Protein AF-A0A1G3KV75-F1 (afdb_monomer_lite)

Sequence (75 aa):
MTAQVLDKVVNRLKNFPDDKVNSLLDYADFLEKKTRRIRKHIPNKTTLQTLEDTQNRKNIIECDNIEDMFNKLGI

Radius of gyration: 23.18 Å; chains: 1; bounding box: 51×29×54 Å

Foldseek 3Di:
DVVVVVVVVVVVVVPDDPVCVVVVVVVVVVCVVVVVVVPDPPPPPVRVVVVVCVVVVHPDDDAPDPVRVCVVVVD

pLDDT: mean 87.03, std 11.83, range [55.31, 98.25]

Secondary structure (DSSP, 8-state):
-HHHHHHHHHHHHTT--GGGHHHHHHHHHHHHHHHHHHS--PPPHHHHHHHHHHHTT-S----SSHHHHHHHHT-

Structure (mmCIF, N/CA/C/O backbone):
data_AF-A0A1G3KV75-F1
#
_entry.id   AF-A0A1G3KV75-F1
#
loop_
_atom_site.group_PDB
_atom_site.id
_atom_site.type_symbol
_atom_site.label_atom_id
_atom_site.label_alt_id
_atom_site.label_comp_id
_atom_site.label_asym_id
_atom_site.label_entity_id
_atom_site.label_seq_id
_atom_site.pdbx_PDB_ins_code
_atom_site.Cartn_x
_atom_site.Cartn_y
_atom_site.Cartn_z
_atom_site.occupancy
_atom_site.B_iso_or_equiv
_atom_site.auth_seq_id
_atom_site.auth_comp_id
_atom_site.auth_asym_id
_atom_site.auth_atom_id
_atom_site.pdbx_PDB_model_num
ATOM 1 N N . MET A 1 1 ? 30.278 7.249 -6.572 1.00 56.94 1 MET A N 1
ATOM 2 C CA . MET A 1 1 ? 29.572 5.949 -6.658 1.00 56.94 1 MET A CA 1
ATOM 3 C C . MET A 1 1 ? 28.379 5.995 -7.618 1.00 56.94 1 MET A C 1
ATOM 5 O O . MET A 1 1 ? 28.274 5.118 -8.460 1.00 56.94 1 MET A O 1
ATOM 9 N N . THR A 1 2 ? 27.526 7.025 -7.583 1.00 66.31 2 THR A N 1
ATOM 10 C CA . THR A 1 2 ? 26.367 7.180 -8.494 1.00 66.31 2 THR A CA 1
ATOM 11 C C . THR A 1 2 ? 26.731 7.356 -9.976 1.00 66.31 2 THR A C 1
ATOM 13 O O . THR A 1 2 ? 26.097 6.736 -10.822 1.00 66.31 2 THR A O 1
ATOM 16 N N . ALA A 1 3 ? 27.780 8.122 -10.298 1.00 72.06 3 ALA A N 1
ATOM 17 C CA . ALA A 1 3 ? 28.212 8.352 -11.685 1.00 72.06 3 ALA A CA 1
ATOM 18 C C . ALA A 1 3 ? 28.678 7.065 -12.401 1.00 72.06 3 ALA A C 1
ATOM 20 O O . ALA A 1 3 ? 28.239 6.776 -13.506 1.00 72.06 3 ALA A O 1
ATOM 21 N N . GLN A 1 4 ? 29.472 6.226 -11.724 1.00 81.88 4 GLN A N 1
ATOM 22 C CA . GLN A 1 4 ? 29.945 4.946 -12.276 1.00 81.88 4 GLN A CA 1
ATOM 23 C C . GLN A 1 4 ? 28.803 3.953 -12.546 1.00 81.88 4 GLN A C 1
ATOM 25 O O . GLN A 1 4 ? 28.858 3.175 -13.498 1.00 81.88 4 GLN A O 1
ATOM 30 N N . VAL A 1 5 ? 27.760 3.964 -11.708 1.00 82.38 5 VAL A N 1
ATOM 31 C CA . VAL A 1 5 ? 26.570 3.128 -11.918 1.00 82.38 5 VAL A CA 1
ATOM 32 C C . VAL A 1 5 ? 25.766 3.635 -13.116 1.00 82.38 5 VAL A C 1
ATOM 34 O O . VAL A 1 5 ? 25.339 2.823 -13.935 1.00 82.38 5 VAL A O 1
ATOM 37 N N . LEU A 1 6 ? 25.609 4.956 -13.255 1.00 83.31 6 LEU A N 1
ATOM 38 C CA . LEU A 1 6 ? 24.908 5.569 -14.382 1.00 83.31 6 LEU A CA 1
ATOM 39 C C . LEU A 1 6 ? 25.588 5.238 -15.717 1.00 83.31 6 LEU A C 1
ATOM 41 O O . LEU A 1 6 ? 24.921 4.759 -16.632 1.00 83.31 6 LEU A O 1
ATOM 45 N N . ASP A 1 7 ? 26.912 5.384 -15.799 1.00 90.25 7 ASP A N 1
ATOM 46 C CA . ASP A 1 7 ? 27.678 5.068 -17.012 1.00 90.25 7 ASP A CA 1
ATOM 47 C C . ASP A 1 7 ? 27.532 3.599 -17.420 1.00 90.25 7 ASP A C 1
ATOM 49 O O . ASP A 1 7 ? 27.368 3.272 -18.599 1.00 90.25 7 ASP A O 1
ATOM 53 N N . LYS A 1 8 ? 27.535 2.689 -16.440 1.00 88.56 8 LYS A N 1
ATOM 54 C CA . LYS A 1 8 ? 27.343 1.256 -16.685 1.00 88.56 8 LYS A CA 1
ATOM 55 C C . LYS A 1 8 ? 25.949 0.949 -17.237 1.00 88.56 8 LYS A C 1
ATOM 57 O O . LYS A 1 8 ? 25.821 0.076 -18.095 1.00 88.56 8 LYS A O 1
ATOM 62 N N . VAL A 1 9 ? 24.918 1.642 -16.756 1.00 85.69 9 VAL A N 1
ATOM 63 C CA . VAL A 1 9 ? 23.543 1.497 -17.256 1.00 85.69 9 VAL A CA 1
ATOM 64 C C . VAL A 1 9 ? 23.441 2.036 -18.680 1.00 85.69 9 VAL A C 1
ATOM 66 O O . VAL A 1 9 ? 23.017 1.301 -19.568 1.00 85.69 9 VAL A O 1
ATOM 69 N N 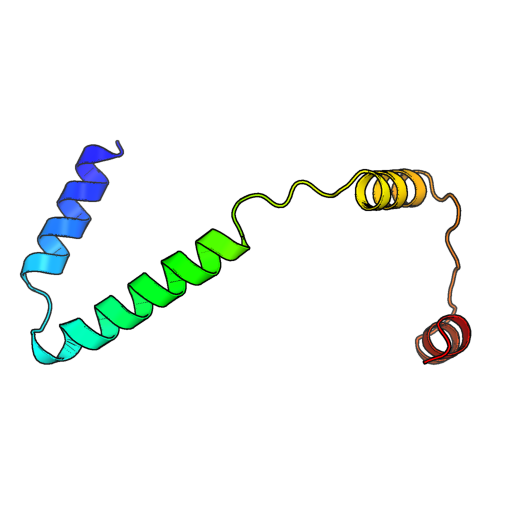. VAL A 1 10 ? 23.908 3.263 -18.923 1.00 88.00 10 VAL A N 1
ATOM 70 C CA . VAL A 1 10 ? 23.866 3.902 -20.249 1.00 88.00 10 VAL A CA 1
ATOM 71 C C . VAL A 1 10 ? 24.591 3.054 -21.294 1.00 88.00 10 VAL A C 1
ATOM 73 O O . VAL A 1 10 ? 24.059 2.821 -22.375 1.00 88.00 10 VAL A O 1
ATOM 76 N N . ASN A 1 11 ? 25.769 2.517 -20.970 1.00 90.38 11 ASN A N 1
ATOM 77 C CA . ASN A 1 11 ? 26.518 1.686 -21.913 1.00 90.38 11 ASN A CA 1
ATOM 78 C C . ASN A 1 11 ? 25.838 0.346 -22.228 1.00 90.38 11 ASN A C 1
ATOM 80 O O . ASN A 1 11 ? 25.977 -0.146 -23.343 1.00 90.38 11 ASN A O 1
ATOM 84 N N . ARG A 1 12 ? 25.069 -0.237 -21.298 1.00 85.94 12 ARG A N 1
ATOM 85 C CA . ARG A 1 12 ? 24.259 -1.433 -21.593 1.00 85.94 12 ARG A CA 1
ATOM 86 C C . ARG A 1 12 ? 23.069 -1.118 -22.493 1.00 85.94 12 ARG A C 1
ATOM 88 O O . ARG A 1 12 ? 22.722 -1.942 -23.330 1.00 85.94 12 ARG A O 1
ATOM 95 N N . LEU A 1 13 ? 22.472 0.061 -22.330 1.00 86.38 13 LEU A N 1
ATOM 96 C CA . LEU A 1 13 ? 21.333 0.497 -23.136 1.00 86.38 13 LEU A CA 1
ATOM 97 C C . LEU A 1 13 ? 21.719 0.838 -24.582 1.00 86.38 13 LEU A C 1
ATOM 99 O O . LEU A 1 13 ? 20.905 0.651 -25.475 1.00 86.3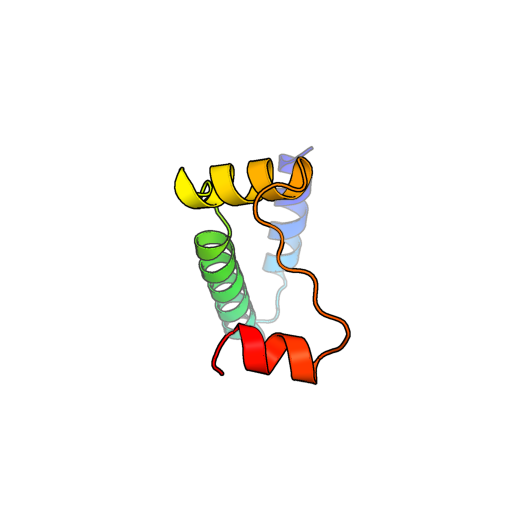8 13 LEU A O 1
ATOM 103 N N . LYS A 1 14 ? 22.962 1.268 -24.836 1.00 87.06 14 LYS A N 1
ATOM 104 C CA . LYS A 1 14 ? 23.458 1.537 -26.201 1.00 87.06 14 LYS A CA 1
ATOM 105 C C . LYS A 1 14 ? 23.440 0.316 -27.125 1.00 87.06 14 LYS A C 1
ATOM 107 O O . LYS A 1 14 ? 23.328 0.486 -28.328 1.00 87.06 14 LYS A O 1
ATOM 112 N N . ASN A 1 15 ? 23.557 -0.888 -26.564 1.00 85.88 15 ASN A N 1
ATOM 113 C CA . ASN A 1 15 ? 23.537 -2.147 -27.315 1.00 85.88 15 ASN A CA 1
ATOM 114 C C . ASN A 1 15 ? 22.205 -2.894 -27.133 1.00 85.88 15 ASN A C 1
ATOM 116 O O . ASN A 1 15 ? 22.161 -4.120 -27.256 1.00 85.88 15 ASN A O 1
ATOM 120 N N . PHE A 1 16 ? 21.140 -2.190 -26.738 1.00 86.06 16 PHE A N 1
ATOM 121 C CA . PHE A 1 16 ? 19.841 -2.813 -26.533 1.00 86.06 16 PHE A CA 1
ATOM 122 C C . PHE A 1 16 ? 19.188 -3.125 -27.887 1.00 86.06 16 PHE A C 1
ATOM 124 O O . PHE A 1 16 ? 19.281 -2.298 -28.789 1.00 86.06 16 PHE A O 1
ATOM 131 N N . PRO A 1 17 ? 18.537 -4.289 -28.054 1.00 92.38 17 PRO A N 1
ATOM 132 C CA . PRO A 1 17 ? 17.890 -4.634 -29.316 1.00 92.38 17 PRO A CA 1
ATOM 133 C C . PRO A 1 17 ? 16.797 -3.627 -29.701 1.00 92.38 17 PRO A C 1
ATOM 135 O O . PRO A 1 17 ? 15.911 -3.344 -28.887 1.00 92.38 17 PRO A O 1
ATOM 138 N N . ASP A 1 18 ? 16.848 -3.119 -30.936 1.00 88.69 18 ASP A N 1
ATOM 139 C CA . ASP A 1 18 ? 15.923 -2.094 -31.447 1.00 88.69 18 ASP A CA 1
ATOM 140 C C . ASP A 1 18 ? 14.455 -2.545 -31.378 1.00 88.69 18 ASP A C 1
ATOM 142 O O . ASP A 1 18 ? 13.569 -1.773 -31.010 1.00 88.69 18 ASP A O 1
ATOM 146 N N . ASP A 1 19 ? 14.201 -3.830 -31.637 1.00 91.25 19 ASP A N 1
ATOM 147 C CA . ASP A 1 19 ? 12.877 -4.458 -31.580 1.00 91.25 19 ASP A CA 1
ATOM 148 C C . ASP A 1 19 ? 12.266 -4.471 -30.167 1.00 91.25 19 ASP A C 1
ATOM 150 O O . ASP A 1 19 ? 11.060 -4.670 -30.011 1.00 91.25 19 ASP A O 1
ATOM 154 N N . LYS A 1 20 ? 13.075 -4.224 -29.129 1.00 88.31 20 LYS A N 1
ATOM 155 C CA . LYS A 1 20 ? 12.658 -4.222 -27.718 1.00 88.31 20 LYS A CA 1
ATOM 156 C C . LYS A 1 20 ? 12.653 -2.837 -27.078 1.00 88.31 20 LYS A C 1
ATOM 158 O O . LYS A 1 20 ? 12.281 -2.722 -25.908 1.00 88.31 20 LYS A O 1
ATOM 163 N N . VAL A 1 21 ? 13.036 -1.788 -27.808 1.00 88.06 21 VAL A N 1
ATOM 164 C CA . VAL A 1 21 ? 13.115 -0.415 -27.275 1.00 88.06 21 VAL A CA 1
ATOM 165 C C . VAL A 1 21 ? 11.762 0.055 -26.740 1.00 88.06 21 VAL A C 1
ATOM 167 O O . VAL A 1 21 ? 11.703 0.621 -25.651 1.00 88.06 21 VAL A O 1
ATOM 170 N N . ASN A 1 22 ? 10.665 -0.264 -27.432 1.00 88.81 22 ASN A N 1
ATOM 171 C CA . ASN A 1 22 ? 9.319 0.088 -26.971 1.00 88.81 22 ASN A CA 1
ATOM 172 C C . ASN A 1 22 ? 8.961 -0.599 -25.644 1.00 88.81 22 ASN A C 1
ATOM 174 O O . ASN A 1 22 ? 8.480 0.059 -24.731 1.00 88.81 22 ASN A O 1
ATOM 178 N N . SER A 1 23 ? 9.295 -1.883 -25.473 1.00 88.25 23 SER A N 1
ATOM 179 C CA . SER A 1 23 ? 9.066 -2.588 -24.202 1.00 88.25 23 SER A CA 1
ATOM 180 C C . SER A 1 23 ? 9.893 -2.013 -23.048 1.00 88.25 23 SER A C 1
ATOM 182 O O . SER A 1 23 ? 9.456 -2.027 -21.896 1.00 88.25 23 SER A O 1
ATOM 184 N N . LEU A 1 24 ? 11.093 -1.503 -23.340 1.00 89.12 24 LEU A N 1
ATOM 185 C CA . LEU A 1 24 ? 11.913 -0.809 -22.352 1.00 89.12 24 LEU A CA 1
ATOM 186 C C . LEU A 1 24 ? 11.294 0.539 -21.953 1.00 89.12 24 LEU A C 1
ATOM 188 O O . LEU A 1 24 ? 11.274 0.856 -20.763 1.00 89.12 24 LEU A O 1
ATOM 192 N N . LEU A 1 25 ? 10.781 1.304 -22.922 1.00 87.81 25 LEU A N 1
ATOM 193 C CA . LEU A 1 25 ? 10.064 2.558 -22.670 1.00 87.81 25 LEU A CA 1
ATOM 194 C C . LEU A 1 25 ? 8.802 2.318 -21.835 1.00 87.81 25 LEU A C 1
ATOM 196 O O . LEU A 1 25 ? 8.633 2.966 -20.806 1.00 87.81 25 LEU A O 1
ATOM 200 N N . ASP A 1 26 ? 7.991 1.319 -22.187 1.00 90.38 26 ASP A N 1
ATOM 201 C CA . ASP A 1 26 ? 6.787 0.951 -21.430 1.00 90.38 26 ASP A CA 1
ATOM 202 C C . ASP A 1 26 ? 7.111 0.613 -19.968 1.00 90.38 26 ASP A C 1
ATOM 204 O O . ASP A 1 26 ? 6.411 1.018 -19.033 1.00 90.38 26 ASP A O 1
ATOM 208 N N . TYR A 1 27 ? 8.206 -0.119 -19.746 1.00 87.12 27 TYR A N 1
ATOM 209 C CA . TYR A 1 27 ? 8.653 -0.461 -18.402 1.00 87.12 27 TYR A CA 1
ATOM 210 C C . TYR A 1 27 ? 9.184 0.758 -17.634 1.00 87.12 27 TYR A C 1
ATOM 212 O O . TYR A 1 27 ? 8.893 0.907 -16.443 1.00 87.12 27 TYR A O 1
ATOM 220 N N . ALA A 1 28 ? 9.925 1.654 -18.291 1.00 87.06 28 ALA A N 1
ATOM 221 C CA . ALA A 1 28 ? 10.381 2.906 -17.690 1.00 87.06 28 ALA A CA 1
ATOM 222 C C . ALA A 1 28 ? 9.195 3.797 -17.280 1.00 87.06 28 ALA A C 1
ATOM 224 O O . ALA A 1 28 ? 9.161 4.284 -16.148 1.00 87.06 28 ALA A O 1
ATOM 225 N N . ASP A 1 29 ? 8.180 3.909 -18.137 1.00 86.94 29 ASP A N 1
ATOM 226 C CA . ASP A 1 29 ? 6.937 4.634 -17.868 1.00 86.94 29 ASP A CA 1
ATOM 227 C C . ASP A 1 29 ? 6.152 4.021 -16.705 1.00 86.94 29 ASP A C 1
ATOM 229 O O . ASP A 1 29 ? 5.629 4.735 -15.839 1.00 86.94 29 ASP A O 1
ATOM 233 N N . PHE A 1 30 ? 6.069 2.688 -16.646 1.00 87.31 30 PHE A N 1
ATOM 234 C CA . PHE A 1 30 ? 5.480 1.980 -15.513 1.00 87.31 30 PHE A CA 1
ATOM 235 C C . PHE A 1 30 ? 6.215 2.313 -14.213 1.00 87.31 30 PHE A C 1
ATOM 237 O O . PHE A 1 30 ? 5.573 2.635 -13.208 1.00 87.31 30 PHE A O 1
ATOM 244 N N . LEU A 1 31 ? 7.551 2.268 -14.224 1.00 83.75 31 LEU A N 1
ATOM 245 C CA . LEU A 1 31 ? 8.360 2.609 -13.061 1.00 83.75 31 LEU A CA 1
ATOM 246 C C . LEU A 1 31 ? 8.183 4.072 -12.670 1.00 83.75 31 LEU A C 1
ATOM 248 O O . LEU A 1 31 ? 8.042 4.339 -11.481 1.00 83.75 31 LEU A O 1
ATOM 252 N N . GLU A 1 32 ? 8.129 5.012 -13.611 1.00 81.00 32 GLU A N 1
ATOM 253 C CA . GLU A 1 32 ? 7.905 6.423 -13.299 1.00 81.00 32 GLU A CA 1
ATOM 254 C C . GLU A 1 32 ? 6.520 6.637 -12.680 1.00 81.00 32 GLU A C 1
ATOM 256 O O . GLU A 1 32 ? 6.410 7.253 -11.619 1.00 81.00 32 GLU A O 1
ATOM 261 N N . LYS A 1 33 ? 5.461 6.067 -13.267 1.00 79.12 33 LYS A N 1
ATOM 262 C CA . LYS A 1 33 ? 4.087 6.166 -12.743 1.00 79.12 33 LYS A CA 1
ATOM 263 C C . LYS A 1 33 ? 3.954 5.516 -11.367 1.00 79.12 33 LYS A C 1
ATOM 265 O O . LYS A 1 33 ? 3.393 6.119 -10.451 1.00 79.12 33 LYS A O 1
ATOM 270 N N . LYS A 1 34 ? 4.495 4.307 -11.190 1.00 70.25 34 LYS A N 1
ATOM 271 C CA . LYS A 1 34 ? 4.508 3.593 -9.905 1.00 70.25 34 LYS A CA 1
ATOM 272 C C . LYS A 1 34 ? 5.309 4.371 -8.863 1.00 70.25 34 LYS A C 1
ATOM 274 O O . LYS A 1 34 ? 4.852 4.549 -7.741 1.00 70.25 34 LYS A O 1
ATOM 279 N N . THR A 1 35 ? 6.462 4.909 -9.245 1.00 61.44 35 THR A N 1
ATOM 280 C CA . THR A 1 35 ? 7.321 5.696 -8.356 1.00 61.44 35 THR A CA 1
ATOM 281 C C . THR A 1 35 ? 6.696 7.048 -8.016 1.00 61.44 35 THR A C 1
ATOM 283 O O . THR A 1 35 ? 6.808 7.472 -6.873 1.00 61.44 35 THR A O 1
ATOM 286 N N . ARG A 1 36 ? 5.971 7.704 -8.934 1.00 59.16 36 ARG A N 1
ATOM 287 C CA . ARG A 1 36 ? 5.160 8.900 -8.637 1.00 59.16 36 ARG A CA 1
ATOM 288 C C . ARG A 1 36 ? 4.051 8.595 -7.631 1.00 59.16 36 ARG A C 1
ATOM 290 O O . ARG A 1 36 ? 3.835 9.398 -6.735 1.00 59.16 36 ARG A O 1
ATOM 297 N N . ARG A 1 37 ? 3.398 7.430 -7.726 1.00 57.88 37 ARG A N 1
ATOM 298 C CA . ARG A 1 37 ? 2.393 6.987 -6.739 1.00 57.88 37 ARG A CA 1
ATOM 299 C C . ARG A 1 37 ? 3.000 6.634 -5.375 1.00 57.88 37 ARG A C 1
ATOM 301 O O . ARG A 1 37 ? 2.337 6.800 -4.362 1.00 57.88 37 ARG A O 1
ATOM 308 N N . ILE A 1 38 ? 4.247 6.159 -5.344 1.00 57.94 38 ILE A N 1
ATOM 309 C CA . ILE A 1 38 ? 4.944 5.760 -4.107 1.00 57.94 38 ILE A CA 1
ATOM 310 C C . ILE A 1 38 ? 5.696 6.939 -3.463 1.00 57.94 38 ILE A C 1
ATOM 312 O O . ILE A 1 38 ? 5.918 6.949 -2.251 1.00 57.94 38 ILE A O 1
ATOM 316 N N . ARG A 1 39 ? 6.082 7.968 -4.230 1.00 55.31 39 ARG A N 1
ATOM 317 C CA . ARG A 1 39 ? 6.767 9.149 -3.696 1.00 55.31 39 ARG A CA 1
ATOM 318 C C . ARG A 1 39 ? 5.790 10.031 -2.912 1.00 55.31 39 ARG A C 1
ATOM 320 O O . ARG A 1 39 ? 5.250 11.006 -3.416 1.00 55.31 39 ARG A O 1
ATOM 327 N N . LYS A 1 40 ? 5.743 9.736 -1.610 1.00 55.88 40 LYS A N 1
ATOM 328 C CA . LYS A 1 40 ? 5.587 10.703 -0.516 1.00 55.88 40 LYS A CA 1
ATOM 329 C C . LYS A 1 40 ? 4.174 11.258 -0.301 1.00 55.88 40 LYS A C 1
ATOM 331 O O . LYS A 1 40 ? 4.006 12.455 -0.086 1.00 55.88 40 LYS A O 1
ATOM 336 N N . HIS A 1 41 ? 3.171 10.388 -0.209 1.00 66.81 41 HIS A N 1
ATOM 337 C CA . HIS A 1 41 ? 2.056 10.719 0.677 1.00 66.81 41 HIS A CA 1
ATOM 338 C C . HIS A 1 41 ? 2.503 10.488 2.117 1.00 66.81 41 HIS A C 1
ATOM 340 O O . HIS A 1 41 ? 2.493 9.369 2.620 1.00 66.81 41 HIS A O 1
ATOM 346 N N . ILE A 1 42 ? 2.968 11.568 2.753 1.00 77.56 42 ILE A N 1
ATOM 347 C CA . ILE A 1 42 ? 3.064 11.615 4.211 1.00 77.56 42 ILE A CA 1
ATOM 348 C C . ILE A 1 42 ? 1.642 11.351 4.720 1.00 77.56 42 ILE A C 1
ATOM 350 O O . ILE A 1 42 ? 0.725 12.048 4.267 1.00 77.56 42 ILE A O 1
ATOM 354 N N . PRO A 1 43 ? 1.437 10.346 5.591 1.00 86.19 43 PRO A N 1
ATOM 355 C CA . PRO A 1 43 ? 0.128 10.092 6.164 1.00 86.19 43 PRO A CA 1
ATOM 356 C C . PRO A 1 43 ? -0.445 11.388 6.741 1.00 86.19 43 PRO A C 1
ATOM 358 O O . PRO A 1 43 ? 0.263 12.153 7.400 1.00 86.19 43 PRO A O 1
ATOM 361 N N . ASN A 1 44 ? -1.714 11.670 6.454 1.00 88.94 44 ASN A N 1
ATOM 362 C CA . ASN A 1 44 ? -2.365 12.846 7.022 1.00 88.94 44 ASN A CA 1
ATOM 363 C C . ASN A 1 44 ? -2.493 12.697 8.550 1.00 88.94 44 ASN A C 1
ATOM 365 O O . ASN A 1 44 ? -2.282 11.617 9.107 1.00 88.94 44 ASN A O 1
ATOM 369 N N . LYS A 1 45 ? -2.870 13.783 9.232 1.00 95.81 45 LYS A N 1
ATOM 370 C CA . LYS A 1 45 ? -2.988 13.804 10.698 1.00 95.81 45 LYS A CA 1
ATOM 371 C C . LYS A 1 45 ? -3.842 12.651 11.240 1.00 95.81 45 LYS A C 1
ATOM 373 O O . LYS A 1 45 ? -3.452 12.030 12.220 1.00 95.81 45 LYS A O 1
ATOM 378 N N . THR A 1 46 ? -4.964 12.345 10.589 1.00 96.38 46 THR A N 1
ATOM 379 C CA . THR A 1 46 ? -5.856 11.253 11.001 1.00 96.38 46 THR A CA 1
ATOM 380 C C . THR A 1 46 ? -5.148 9.906 10.953 1.00 96.38 46 THR A C 1
ATOM 382 O O . THR A 1 46 ? -5.188 9.162 11.922 1.00 96.38 46 THR A O 1
ATOM 385 N N . THR A 1 47 ? -4.437 9.622 9.864 1.00 94.88 47 THR A N 1
ATOM 386 C CA . THR A 1 47 ? -3.709 8.356 9.712 1.00 94.88 47 THR A CA 1
ATOM 387 C C . THR A 1 47 ? -2.590 8.234 10.747 1.00 94.88 47 THR A C 1
ATOM 389 O O . THR A 1 47 ? -2.403 7.168 11.325 1.00 94.88 47 THR A O 1
ATOM 392 N N . LEU A 1 48 ? -1.863 9.325 11.015 1.00 96.06 48 LEU A N 1
ATOM 393 C CA . LEU A 1 48 ? -0.832 9.347 12.057 1.00 96.06 48 LEU A CA 1
ATOM 394 C C . LEU A 1 48 ? -1.425 9.078 13.445 1.00 96.06 48 LEU A C 1
ATOM 396 O O . LEU A 1 48 ? -0.876 8.259 14.178 1.00 96.06 48 LEU A O 1
ATOM 400 N N . GLN A 1 49 ? -2.564 9.696 13.771 1.00 96.38 49 GLN A N 1
ATOM 401 C CA . GLN A 1 49 ? -3.252 9.454 15.040 1.00 96.38 49 GLN A CA 1
ATOM 402 C C . GLN A 1 49 ? -3.704 7.998 15.167 1.00 96.38 49 GLN A C 1
ATOM 404 O O . GLN A 1 49 ? -3.505 7.389 16.209 1.00 96.38 49 GLN A O 1
ATOM 409 N N . THR A 1 50 ? -4.263 7.409 14.105 1.00 96.81 50 THR A N 1
ATOM 410 C CA . THR A 1 50 ? -4.672 5.997 14.115 1.00 96.81 50 THR A CA 1
ATOM 411 C C . THR A 1 50 ? -3.492 5.069 14.406 1.00 96.81 50 THR A C 1
ATOM 413 O O . THR A 1 50 ? -3.639 4.111 15.164 1.00 96.81 50 THR A O 1
ATOM 416 N N . LEU A 1 51 ? -2.312 5.350 13.844 1.00 95.81 51 LEU A N 1
ATOM 417 C CA . LEU A 1 51 ? -1.102 4.572 14.122 1.00 95.81 51 LEU A CA 1
ATOM 418 C C . LEU A 1 51 ? -0.650 4.718 15.582 1.00 95.81 51 LEU A C 1
ATOM 420 O O . LEU A 1 51 ? -0.304 3.718 16.208 1.00 95.81 51 LEU A O 1
ATOM 424 N N . GLU A 1 52 ? -0.684 5.933 16.131 1.00 96.56 52 GLU A N 1
ATOM 425 C CA . GLU A 1 52 ? -0.342 6.195 17.534 1.00 96.56 52 GLU A CA 1
ATOM 426 C C . GLU A 1 52 ? -1.326 5.518 18.501 1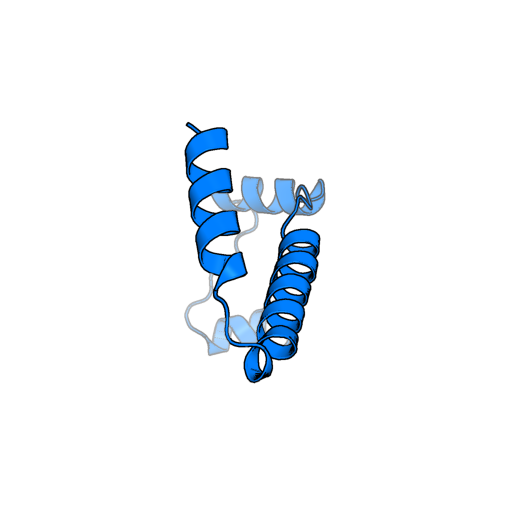.00 96.56 52 GLU A C 1
ATOM 428 O O . GLU A 1 52 ? -0.908 4.868 19.462 1.00 96.56 52 GLU A O 1
ATOM 433 N N . ASP A 1 53 ? -2.628 5.615 18.235 1.00 97.25 53 ASP A N 1
ATOM 434 C CA . ASP A 1 53 ? -3.667 4.949 19.021 1.00 97.25 53 ASP A CA 1
ATOM 435 C C . ASP A 1 53 ? -3.464 3.430 18.991 1.00 97.25 53 ASP A C 1
ATOM 437 O O . ASP A 1 53 ? -3.476 2.785 20.040 1.00 97.25 53 ASP A O 1
ATOM 441 N N . THR A 1 54 ? -3.157 2.876 17.812 1.00 96.25 54 THR A N 1
ATOM 442 C CA . THR A 1 54 ? -2.893 1.443 17.637 1.00 96.25 54 THR A CA 1
ATOM 443 C C . THR A 1 54 ? -1.679 0.984 18.444 1.00 96.25 54 THR A C 1
ATOM 445 O O . THR A 1 54 ? -1.752 -0.015 19.160 1.00 96.25 54 THR A O 1
ATOM 448 N N . GLN A 1 55 ? -0.569 1.726 18.382 1.00 96.38 55 GLN A N 1
ATOM 449 C CA . GLN A 1 55 ? 0.646 1.417 19.147 1.00 96.38 55 GLN A CA 1
ATOM 450 C C . GLN A 1 55 ? 0.403 1.457 20.658 1.00 96.38 55 GLN A C 1
ATOM 452 O O . GLN A 1 55 ? 0.948 0.639 21.398 1.00 96.38 55 GLN A O 1
ATOM 457 N N . ASN A 1 56 ? -0.461 2.367 21.105 1.00 97.38 56 ASN A N 1
ATOM 458 C CA . ASN A 1 56 ? -0.839 2.517 22.505 1.00 97.38 56 ASN A CA 1
ATOM 459 C C . ASN A 1 56 ? -2.033 1.638 22.921 1.00 97.38 56 ASN A C 1
ATOM 461 O O . ASN A 1 56 ? -2.530 1.795 24.036 1.00 97.38 56 ASN A O 1
ATOM 465 N N . A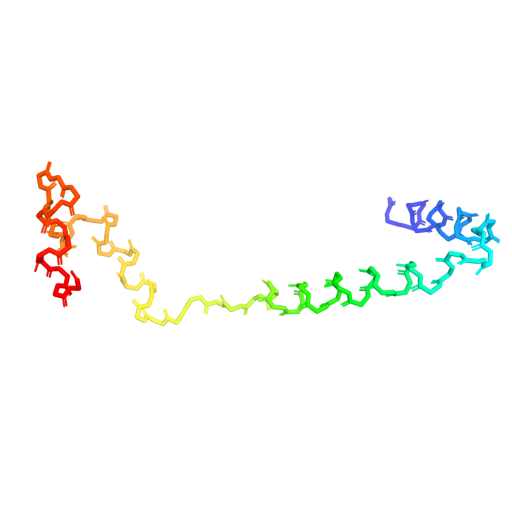RG A 1 57 ? -2.504 0.733 22.048 1.00 94.69 57 ARG A N 1
ATOM 466 C CA . ARG A 1 57 ? -3.684 -0.128 22.262 1.00 9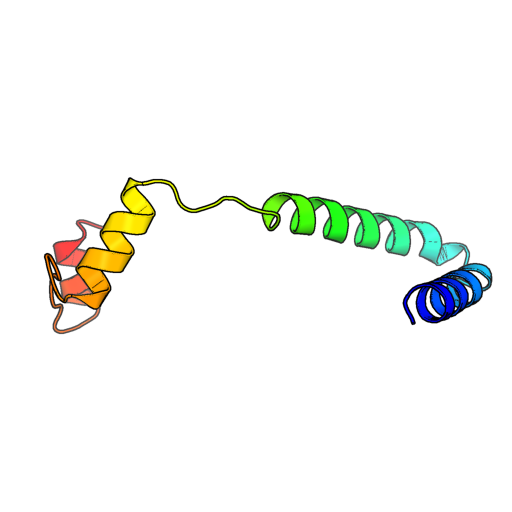4.69 57 ARG A CA 1
ATOM 467 C C . ARG A 1 57 ? -4.954 0.642 22.650 1.00 94.69 57 ARG A C 1
ATOM 469 O O . ARG A 1 57 ? -5.803 0.136 23.380 1.00 94.69 57 ARG A O 1
ATOM 476 N N . LYS A 1 58 ? -5.092 1.875 22.170 1.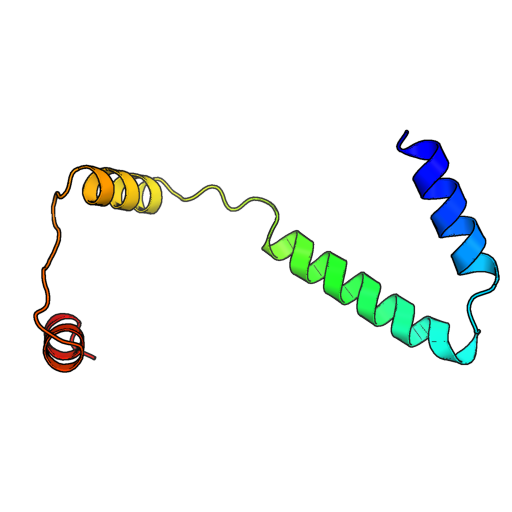00 95.94 58 LYS A N 1
ATOM 477 C CA . LYS A 1 58 ? -6.301 2.685 22.325 1.00 95.94 58 LYS A CA 1
ATOM 478 C C . LYS A 1 58 ? -7.243 2.400 21.165 1.00 95.94 58 LYS A C 1
ATOM 480 O O . LYS A 1 58 ? -6.795 2.253 20.033 1.00 95.94 58 LYS A O 1
ATOM 485 N N . ASN A 1 59 ? -8.544 2.370 21.447 1.00 92.75 59 ASN A N 1
ATOM 486 C CA . ASN A 1 59 ? -9.594 2.237 20.432 1.00 92.75 59 ASN A CA 1
ATOM 487 C C . ASN A 1 59 ? -9.440 0.992 19.530 1.00 92.75 59 ASN A C 1
ATOM 489 O O . ASN A 1 59 ? -9.836 1.015 18.367 1.00 92.75 59 ASN A O 1
ATOM 493 N N . ILE A 1 60 ? -8.858 -0.090 20.062 1.00 95.31 60 ILE A N 1
ATOM 494 C CA . ILE A 1 60 ? -8.747 -1.374 19.365 1.00 95.31 60 ILE A CA 1
ATOM 495 C C . ILE A 1 60 ? -10.026 -2.173 19.590 1.00 95.31 60 ILE A C 1
ATOM 497 O O . ILE A 1 60 ? -10.445 -2.377 20.727 1.00 95.31 60 ILE A O 1
ATOM 501 N N . ILE A 1 61 ? -10.625 -2.640 18.498 1.00 95.44 61 ILE A N 1
ATOM 502 C CA . ILE A 1 61 ? -11.730 -3.594 18.527 1.00 95.44 61 ILE A CA 1
ATOM 503 C C . ILE A 1 61 ? -11.133 -4.974 18.271 1.00 95.44 61 ILE A C 1
ATOM 505 O O . ILE A 1 61 ? -10.650 -5.257 17.175 1.00 95.44 61 ILE A O 1
ATOM 509 N N . GLU A 1 62 ? -11.135 -5.824 19.292 1.00 95.44 62 GLU A N 1
ATOM 510 C CA . GLU A 1 62 ? -10.686 -7.208 19.161 1.00 95.44 62 GLU A CA 1
ATOM 511 C C . GLU A 1 62 ? -11.738 -8.044 18.430 1.00 95.44 62 GLU A C 1
ATOM 513 O O . GLU A 1 62 ? -12.943 -7.793 18.547 1.00 95.44 62 GLU A O 1
ATOM 518 N N . CYS A 1 63 ? -11.274 -9.023 17.656 1.00 97.31 63 CYS A N 1
ATOM 519 C CA . CYS A 1 63 ? -12.125 -9.953 16.926 1.00 97.31 63 CYS A CA 1
ATOM 520 C C . CYS A 1 63 ? -11.654 -11.383 17.180 1.00 97.31 63 CYS A C 1
ATOM 522 O O . CYS A 1 63 ? -10.452 -11.650 17.120 1.00 97.31 63 CYS A O 1
ATOM 524 N N . ASP A 1 64 ? -12.593 -12.294 17.418 1.00 97.25 64 ASP A N 1
ATOM 525 C CA . ASP A 1 64 ? -12.271 -13.690 17.742 1.00 97.25 64 ASP A CA 1
ATOM 526 C C . ASP A 1 64 ? -11.876 -14.492 16.495 1.00 97.25 64 ASP A C 1
ATOM 528 O O . ASP A 1 64 ? -11.095 -15.442 16.555 1.00 97.25 64 ASP A O 1
ATOM 532 N N . ASN A 1 65 ? -12.438 -14.120 15.344 1.00 97.31 65 ASN A N 1
ATOM 533 C CA . ASN A 1 65 ? -12.204 -14.755 14.055 1.00 97.31 65 ASN A CA 1
ATOM 534 C C . ASN A 1 65 ? -12.596 -13.813 12.898 1.00 97.31 65 ASN A C 1
ATOM 536 O O . ASN A 1 65 ? -13.000 -12.667 13.099 1.00 97.31 65 ASN A O 1
ATOM 540 N N . ILE A 1 66 ? -12.452 -14.305 11.666 1.00 97.56 66 ILE A N 1
ATOM 541 C CA . ILE A 1 66 ? -12.715 -13.537 10.442 1.00 97.56 66 ILE A CA 1
ATOM 542 C C . ILE A 1 66 ? -14.206 -13.183 10.296 1.00 97.56 66 ILE A C 1
ATOM 544 O O . ILE A 1 66 ? -14.525 -12.087 9.846 1.00 97.56 66 ILE A O 1
ATOM 548 N N . GLU A 1 67 ? -15.114 -14.082 10.683 1.00 97.69 67 GLU A N 1
ATOM 549 C CA . GLU A 1 67 ? -16.562 -13.848 10.599 1.00 97.69 67 GLU A CA 1
ATOM 550 C C . GLU A 1 67 ? -17.000 -12.731 11.560 1.00 97.69 67 GLU A C 1
ATOM 552 O O . GLU A 1 67 ? -17.702 -11.804 11.162 1.00 97.69 67 GLU A O 1
ATOM 557 N N . ASP A 1 68 ? -16.500 -12.751 12.798 1.00 98.25 68 ASP A N 1
ATOM 558 C CA . ASP A 1 68 ? -16.702 -11.685 13.787 1.00 98.25 68 ASP A CA 1
ATOM 559 C C . ASP A 1 68 ? -16.138 -10.331 13.309 1.00 98.25 68 ASP A C 1
ATOM 561 O O . ASP A 1 68 ? -16.789 -9.294 13.452 1.00 98.25 68 ASP A O 1
ATOM 565 N N . MET A 1 69 ? -14.969 -10.335 12.657 1.00 98.12 69 MET A N 1
ATOM 566 C CA . MET A 1 69 ? -14.385 -9.126 12.067 1.00 98.12 69 MET A CA 1
ATOM 567 C C . MET A 1 69 ? -15.298 -8.504 11.001 1.00 98.12 69 MET A C 1
ATOM 569 O O . MET A 1 69 ? -15.531 -7.296 11.039 1.00 98.12 69 MET A O 1
ATOM 573 N N . PHE A 1 70 ? -15.824 -9.297 10.063 1.00 98.19 70 PHE A N 1
ATOM 574 C CA . PHE A 1 70 ? -16.725 -8.785 9.023 1.00 98.19 70 PHE A CA 1
ATOM 575 C C . PHE A 1 70 ? -18.029 -8.241 9.611 1.00 98.19 70 PHE A C 1
ATOM 577 O O . PHE A 1 70 ? -18.412 -7.110 9.306 1.00 98.19 70 PHE A O 1
ATOM 584 N N . ASN A 1 71 ? -18.623 -8.967 10.563 1.00 97.38 71 ASN A N 1
ATOM 585 C CA . ASN A 1 71 ? -19.814 -8.515 11.281 1.00 97.38 71 ASN A CA 1
ATOM 586 C C . ASN A 1 71 ? -19.597 -7.155 11.970 1.00 97.38 71 ASN A C 1
ATOM 588 O O . ASN A 1 71 ? -20.439 -6.264 11.855 1.00 97.38 71 ASN A O 1
ATOM 592 N N . LYS A 1 72 ? -18.456 -6.957 12.646 1.00 97.44 72 LYS A N 1
ATOM 593 C CA . LYS A 1 72 ? -18.107 -5.686 13.310 1.00 97.44 72 LYS A CA 1
ATOM 594 C C . LYS A 1 72 ? -17.781 -4.552 12.331 1.00 97.44 72 LYS A C 1
ATOM 596 O O . LYS A 1 72 ? -17.979 -3.388 12.674 1.00 97.44 72 LYS A O 1
ATOM 601 N N . LEU A 1 73 ? -17.291 -4.870 11.132 1.00 96.81 73 LEU A N 1
ATOM 602 C CA . LEU A 1 73 ? -17.040 -3.900 10.060 1.00 96.81 73 LEU A CA 1
ATOM 603 C C . LEU A 1 73 ? -18.309 -3.523 9.277 1.00 96.81 73 LEU A C 1
ATOM 605 O O . LEU A 1 73 ? -18.306 -2.499 8.594 1.00 96.81 73 LEU A O 1
ATOM 609 N N . GLY A 1 74 ? -19.380 -4.315 9.387 1.00 96.56 74 GLY A N 1
ATOM 610 C CA . GLY A 1 74 ? -20.636 -4.094 8.668 1.00 96.56 74 GLY A CA 1
ATOM 611 C C . GLY A 1 74 ? -20.532 -4.358 7.163 1.00 96.56 74 GLY A C 1
ATOM 612 O O . GLY A 1 74 ? -21.211 -3.681 6.388 1.00 96.56 74 GLY A O 1
ATOM 613 N N . ILE A 1 75 ? -19.665 -5.294 6.759 1.00 92.19 75 ILE A N 1
ATOM 614 C CA . ILE A 1 75 ? -19.439 -5.707 5.362 1.00 92.19 75 ILE A CA 1
ATOM 615 C C . ILE A 1 75 ? -19.595 -7.212 5.180 1.00 92.19 75 ILE A C 1
ATOM 617 O O . ILE A 1 75 ? -19.394 -7.947 6.170 1.00 92.19 75 ILE A O 1
#